Protein 3KQ0 (pdb70)

InterPro domains:
  IPR000566 Lipocalin/cytosolic fatty-acid binding domain [PF00061] (40-179)
  IPR001500 Alpha-1-acid glycoprotein [PIRSF036899] (1-201)
  IPR001500 Alpha-1-acid glycoprotein [PR00708] (33-51)
  IPR001500 Alpha-1-acid glycoprotein [PR00708] (55-76)
  IPR001500 Alpha-1-acid glycoprotein [PR00708] (80-101)
  IPR001500 Alpha-1-acid glycoprotein [PR00708] (123-149)
  IPR001500 Alpha-1-acid glycoprotein [PR00708] (171-188)
  IPR012674 Calycin [G3DSA:2.40.128.20] (18-191)
  IPR012674 Calycin [SSF50814] (38-183)

Radius of gyration: 15.62 Å; Cα contacts (8 Å, |Δi|>4): 356; chains: 1; bounding box: 32×39×41 Å

GO terms:
  GO:0032715 negative regulation of interleukin-6 production (P, IDA)
  GO:0032720 negative regulation of tumor necrosis factor production (P, IDA)
  GO:0005576 extracellular region (C, TAS)
  GO:0006953 acute-phase response (P, TAS)
  GO:0006954 inflammatory response (P, TAS)
  GO:1904724 tertiary granule lumen (C, TAS)
  GO:0035580 specific granule lumen (C, TAS)
  GO:0031093 platelet alpha granule lumen (C, TAS)
  GO:0005515 protein binding (F, IPI)
  GO:0005576 extracellular region (C, HDA)
  GO:0005576 extracellular region (C, IDA)
  GO:0032731 positive regulation of interleukin-1 beta production (P, IDA)
  GO:0032732 positive regulation of interleukin-1 production (P, IDA)
  GO:0032760 positive regulation of tumor necrosis factor production (P, IDA)
  GO:0070062 extracellular exosome (C, HDA)
  GO:0072562 blood microparticle (C, HDA)

Organism: Homo sapiens (NCBI:txid9606)

CATH classification: 2.40.128.20

Solvent-accessible surface area: 10060 Å² total

Sequence (174 aa):
IPLCANLVPVPITNATLDQITGKWFYIASAFRNEEYNKSVQEIQATFFYFTPNKTEDTIFLREYQTRQDQCIYNTTYLNVQRENGTISRYVGGQEHFAHLLILRDTKTYMLAFDVNDEKNWGLSVYADKPETTKEQLGEFYEALDCLRIPKSDVVYTDWKKDKCEPLEKQHEKE

B-factor: mean 30.85, std 10.97, range [12.32, 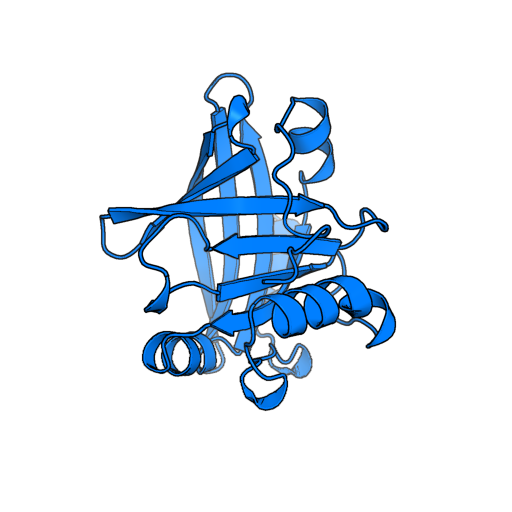71.45]

Nearest PDB structures (foldseek):
  3kq0-assembly1_A  TM=1.006E+00  e=1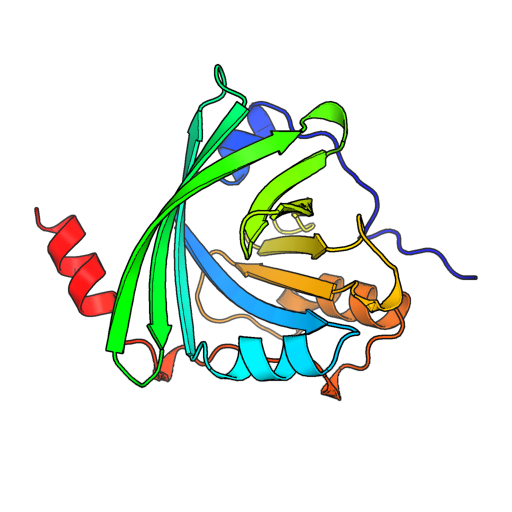.144E-36  Homo sapiens
  3apu-assembly2_B  TM=9.488E-01  e=1.799E-29  Homo sapiens
  3qkg-assembly1_A  TM=7.897E-01  e=7.923E-09  Homo sapiens
  2qos-assembly1_C  TM=7.905E-01  e=1.253E-08  Homo sapiens
  4es7-assembly1_A  TM=7.680E-01  e=1.983E-08  Homo sapiens

Structure (mmCIF, N/CA/C/O backbone):
data_3KQ0
#
_entry.id   3KQ0
#
_cell.length_a   78.894
_cell.length_b   78.894
_cell.length_c   93.384
_cell.angle_alpha   90.00
_cell.angle_beta   90.00
_cell.angle_gamma   90.00
#
_symmetry.space_group_name_H-M   'P 41 21 2'
#
loop_
_entity.id
_entity.type
_entity.pdbx_description
1 polymer 'Alpha-1-acid glycoprotein 1'
2 non-polymer '(2R)-2,3-dihydroxypropyl acetate'
3 non-polymer 'CHLORIDE ION'
4 water water
#
loop_
_atom_site.group_PDB
_atom_site.id
_atom_site.type_symbol
_atom_site.label_atom_id
_atom_site.label_alt_id
_atom_site.label_comp_id
_atom_site.label_asym_id
_atom_site.label_entity_id
_atom_site.label_seq_id
_atom_site.pdbx_PDB_ins_code
_atom_site.Cartn_x
_atom_site.Cartn_y
_atom_site.Cartn_z
_atom_site.occupancy
_atom_site.B_iso_or_equiv
_atom_site.auth_seq_id
_atom_site.auth_comp_id
_atom_site.auth_asym_id
_atom_site.auth_atom_id
_atom_site.pdbx_PDB_model_num
ATOM 9 N N . ILE A 1 2 ? 31.209 12.666 -19.162 1.00 20.35 2 ILE A N 1
ATOM 10 C CA . ILE A 1 2 ? 30.919 11.517 -18.269 1.00 22.11 2 ILE A CA 1
ATOM 11 C C . ILE A 1 2 ? 29.451 11.749 -17.807 1.00 19.89 2 ILE A C 1
ATOM 12 O O . ILE A 1 2 ? 29.213 12.746 -17.144 1.00 19.48 2 ILE A O 1
ATOM 17 N N . PRO A 1 3 ? 28.560 10.834 -18.153 1.00 22.27 3 PRO A N 1
ATOM 18 C CA . PRO A 1 3 ? 27.137 11.050 -17.757 1.00 21.43 3 PRO A CA 1
ATOM 19 C C . PRO A 1 3 ? 27.050 10.821 -16.269 1.00 21.59 3 PRO A C 1
ATOM 20 O O . PRO A 1 3 ? 27.626 9.840 -15.739 1.00 24.30 3 PRO A O 1
ATOM 24 N N . LEU A 1 4 ? 26.323 11.679 -15.568 1.00 21.10 4 LEU A N 1
ATOM 25 C CA . LEU A 1 4 ? 26.215 11.604 -14.136 1.00 20.45 4 LEU A CA 1
ATOM 26 C C . LEU A 1 4 ? 24.888 10.810 -13.749 1.00 23.03 4 LEU A C 1
ATOM 27 O O . LEU A 1 4 ? 24.009 10.636 -14.582 1.00 22.06 4 LEU A O 1
ATOM 32 N N . CYS A 1 5 ? 24.758 10.470 -12.454 1.00 23.48 5 CYS A N 1
ATOM 33 C CA . CYS A 1 5 ? 23.772 9.441 -12.015 1.00 25.21 5 CYS A CA 1
ATOM 34 C C . CYS A 1 5 ? 22.774 10.128 -11.097 1.00 23.37 5 CYS A C 1
ATOM 35 O O . CYS A 1 5 ? 23.046 10.330 -9.885 1.00 21.95 5 CYS A O 1
ATOM 38 N N . ALA A 1 6 ? 21.618 10.491 -11.688 1.00 20.70 6 ALA A N 1
ATOM 39 C CA . ALA A 1 6 ? 20.627 11.251 -10.904 1.00 21.66 6 ALA A CA 1
ATOM 40 C C . ALA A 1 6 ? 20.083 10.454 -9.684 1.00 22.76 6 ALA A C 1
ATOM 41 O O . ALA A 1 6 ? 19.775 11.044 -8.632 1.00 22.29 6 ALA A O 1
ATOM 43 N N . ASN A 1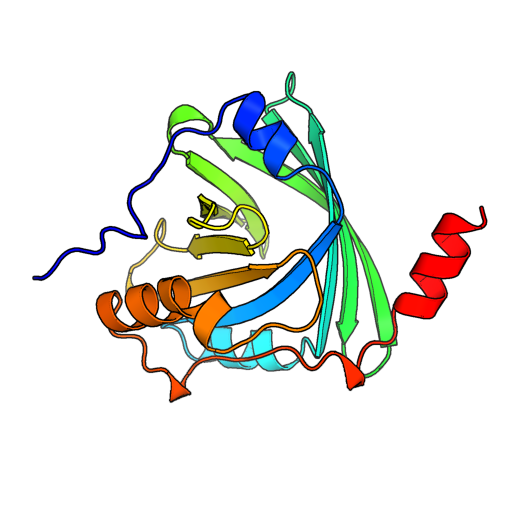 7 ? 20.029 9.126 -9.801 1.00 23.66 7 ASN A N 1
ATOM 44 C CA . ASN A 1 7 ? 19.481 8.261 -8.690 1.00 25.11 7 ASN A CA 1
ATOM 45 C C . ASN A 1 7 ? 20.513 8.141 -7.582 1.00 25.07 7 ASN A C 1
ATOM 46 O O . ASN A 1 7 ? 20.240 7.589 -6.564 1.00 27.50 7 ASN A O 1
ATOM 51 N N . LEU A 1 8 ? 21.750 8.572 -7.790 1.00 22.53 8 LEU A N 1
ATOM 52 C CA . LEU A 1 8 ? 22.751 8.475 -6.711 1.00 23.33 8 LEU A CA 1
ATOM 53 C C . LEU A 1 8 ? 23.077 9.778 -6.014 1.00 22.61 8 LEU A C 1
ATOM 54 O O . LEU A 1 8 ? 24.066 9.875 -5.270 1.00 21.25 8 LEU A O 1
ATOM 59 N N . VAL A 1 9 ? 22.258 10.809 -6.236 1.00 22.68 9 VAL A N 1
ATOM 60 C CA . VAL A 1 9 ? 22.538 12.109 -5.594 1.00 21.50 9 VAL A CA 1
ATOM 61 C C . VAL A 1 9 ? 22.223 11.973 -4.115 1.00 21.53 9 VAL A C 1
ATOM 62 O O . VAL A 1 9 ? 21.103 11.540 -3.724 1.00 21.55 9 VAL A O 1
ATOM 66 N N . PRO A 1 10 ? 23.170 12.327 -3.269 1.00 22.98 10 PRO A N 1
ATOM 67 C CA . PRO A 1 10 ? 22.876 12.221 -1.814 1.00 23.46 10 PRO A CA 1
ATOM 68 C C . PRO A 1 10 ? 21.731 13.078 -1.320 1.00 23.59 10 PRO A C 1
ATOM 69 O O . PRO A 1 10 ? 21.520 14.202 -1.847 1.00 23.51 10 PRO A O 1
ATOM 73 N N . VAL A 1 11 ? 21.057 12.637 -0.270 1.00 21.13 11 VAL A N 1
ATOM 74 C CA . VAL A 1 11 ? 19.892 13.333 0.217 1.00 23.17 11 VAL A CA 1
ATOM 75 C C . VAL A 1 11 ? 20.011 13.313 1.720 1.00 24.44 11 VAL A C 1
ATOM 76 O O . VAL A 1 11 ? 20.199 12.227 2.316 1.00 23.21 11 VAL A O 1
ATOM 80 N N . PRO A 1 12 ? 20.007 14.489 2.369 1.00 24.94 12 PRO A N 1
ATOM 81 C CA . PRO A 1 12 ? 20.225 14.547 3.798 1.00 24.55 12 PRO A CA 1
ATOM 82 C C . PRO A 1 12 ? 19.175 13.727 4.545 1.00 22.43 12 PRO A C 1
ATOM 83 O O . PRO A 1 12 ? 18.011 13.692 4.140 1.00 22.56 12 PRO A O 1
ATOM 87 N N . ILE A 1 13 ? 19.632 13.004 5.578 1.00 23.92 13 ILE A N 1
ATOM 88 C CA . ILE A 1 13 ? 18.802 12.160 6.432 1.00 23.31 13 ILE A CA 1
ATOM 89 C C . ILE A 1 13 ? 18.309 13.009 7.572 1.00 22.89 13 ILE A C 1
ATOM 90 O O . ILE A 1 13 ? 19.088 13.603 8.277 1.00 25.04 13 ILE A O 1
ATOM 95 N N . THR A 1 14 ? 17.006 13.029 7.738 1.00 21.70 14 THR A N 1
ATOM 96 C CA . THR A 1 14 ? 16.342 13.777 8.806 1.00 23.10 14 THR A CA 1
ATOM 97 C C . THR A 1 14 ? 15.682 12.792 9.730 1.00 22.36 14 THR A C 1
ATOM 98 O O . THR A 1 14 ? 15.669 11.551 9.447 1.00 19.95 14 THR A O 1
ATOM 102 N N . ASN A 1 15 ? 15.042 13.318 10.763 1.00 19.14 15 ASN A N 1
ATOM 103 C CA . ASN A 1 15 ? 14.234 12.496 11.606 1.00 20.35 15 ASN A CA 1
ATOM 104 C C . ASN A 1 15 ? 13.107 11.823 10.800 1.00 20.79 15 ASN A C 1
ATOM 105 O O . ASN A 1 15 ? 12.728 10.680 11.077 1.00 20.45 15 ASN A O 1
ATOM 110 N N . ALA A 1 16 ? 12.552 12.535 9.808 1.00 20.82 16 ALA A N 1
ATOM 111 C CA . ALA A 1 16 ? 11.481 11.949 8.977 1.00 21.97 16 ALA A CA 1
ATOM 112 C C . ALA A 1 16 ? 12.031 10.754 8.155 1.00 22.23 16 ALA A C 1
ATOM 113 O O . ALA A 1 16 ? 11.363 9.691 8.078 1.00 24.10 16 ALA A O 1
ATOM 115 N N . THR A 1 17 ? 13.224 10.917 7.583 1.00 20.07 17 THR A N 1
ATOM 116 C CA . THR A 1 17 ? 13.893 9.830 6.803 1.00 23.68 17 THR A CA 1
ATOM 117 C C . THR A 1 17 ? 14.139 8.627 7.742 1.00 22.27 17 THR A C 1
ATOM 118 O O . THR A 1 17 ? 13.910 7.434 7.359 1.00 21.78 17 THR A O 1
ATOM 122 N N . LEU A 1 18 ? 14.617 8.924 8.929 1.00 20.49 18 LEU A N 1
ATOM 123 C CA . LEU A 1 18 ? 14.798 7.799 9.940 1.00 20.75 18 LEU A CA 1
ATOM 124 C C . LEU A 1 18 ? 13.481 7.116 10.237 1.00 21.93 18 LEU A C 1
ATOM 125 O O . LEU A 1 18 ? 13.392 5.870 10.405 1.00 22.99 18 LEU A O 1
ATOM 130 N N . ASP A 1 19 ? 12.362 7.833 10.293 1.00 20.65 19 ASP A N 1
ATOM 131 C CA . ASP A 1 19 ? 11.101 7.112 10.496 1.00 21.39 19 ASP A CA 1
ATOM 132 C C . ASP A 1 19 ? 10.739 6.270 9.301 1.00 21.64 19 ASP A C 1
ATOM 133 O O . ASP A 1 19 ? 10.156 5.161 9.480 1.00 22.66 19 ASP A O 1
ATOM 138 N N . GLN A 1 20 ? 11.000 6.815 8.109 1.00 21.51 20 GLN A N 1
ATOM 139 C CA . GLN A 1 20 ? 10.688 6.101 6.856 1.00 24.18 20 GLN A CA 1
ATOM 140 C C . GLN A 1 20 ? 11.397 4.750 6.750 1.00 24.58 20 GLN A C 1
ATOM 141 O O . GLN A 1 20 ? 10.845 3.818 6.141 1.00 24.58 20 GLN A O 1
ATOM 147 N N . ILE A 1 21 ? 12.628 4.665 7.265 1.00 23.59 21 ILE A N 1
ATOM 148 C CA . ILE A 1 21 ? 13.352 3.355 7.208 1.00 22.86 21 ILE A CA 1
ATOM 149 C C . ILE A 1 21 ? 13.169 2.456 8.438 1.00 22.91 21 ILE A C 1
ATOM 150 O O . ILE A 1 21 ? 13.771 1.370 8.520 1.00 21.62 21 ILE A O 1
ATOM 155 N N . THR A 1 22 ? 12.388 2.889 9.410 1.00 20.64 22 THR A N 1
ATOM 156 C CA . THR A 1 22 ? 12.190 2.116 10.648 1.00 20.96 22 THR A CA 1
ATOM 157 C C . THR A 1 22 ? 11.366 0.898 10.241 1.00 22.51 22 THR A C 1
ATOM 158 O O . THR A 1 22 ? 10.346 1.015 9.528 1.00 24.47 22 THR A O 1
ATOM 162 N N . GLY A 1 23 ? 11.771 -0.264 10.729 1.00 23.38 23 GLY A N 1
ATOM 163 C CA . GLY A 1 23 ? 10.961 -1.496 10.467 1.00 22.35 23 GLY A CA 1
ATOM 164 C C . GLY A 1 23 ? 11.771 -2.569 9.769 1.00 23.19 23 GLY A C 1
ATOM 165 O O . GLY A 1 23 ? 12.976 -2.545 9.785 1.00 19.56 23 GLY A O 1
ATOM 166 N N . LYS A 1 24 ? 11.043 -3.465 9.118 1.00 22.56 24 LYS A N 1
ATOM 167 C CA . LYS A 1 24 ? 11.627 -4.689 8.504 1.00 20.98 24 LYS A CA 1
ATOM 168 C C . LYS A 1 24 ? 11.871 -4.581 7.026 1.00 20.79 24 LYS A C 1
ATOM 169 O O . LYS A 1 24 ? 11.026 -4.035 6.274 1.00 20.87 24 LYS A O 1
ATOM 175 N N . TRP A 1 25 ? 13.057 -4.985 6.580 1.00 18.48 25 TRP A N 1
ATOM 176 C CA . TRP A 1 25 ? 13.434 -4.948 5.182 1.00 19.06 25 TRP A CA 1
ATOM 177 C C . TRP A 1 25 ? 14.021 -6.287 4.786 1.00 19.16 25 TRP A C 1
ATOM 178 O O . TRP A 1 25 ? 14.558 -7.021 5.643 1.00 19.89 25 TRP A O 1
ATOM 189 N N . PHE A 1 26 ? 14.041 -6.536 3.500 1.00 18.61 26 PHE A N 1
ATOM 190 C CA . PHE A 1 26 ? 14.710 -7.734 2.926 1.00 20.92 26 PHE A CA 1
ATOM 191 C C . PHE A 1 26 ? 15.784 -7.274 2.007 1.00 19.77 26 PHE A C 1
ATOM 192 O O . PHE A 1 26 ? 15.629 -6.352 1.145 1.00 19.85 26 PHE A O 1
ATOM 200 N N . TYR A 1 27 ? 16.917 -7.953 2.100 1.00 19.22 27 TYR A N 1
ATOM 201 C CA . TYR A 1 27 ? 18.060 -7.716 1.212 1.00 18.21 27 TYR A CA 1
ATOM 202 C C . TYR A 1 27 ? 17.817 -8.425 -0.142 1.00 20.89 27 TYR A C 1
ATOM 203 O O . TYR A 1 27 ? 17.562 -9.648 -0.189 1.00 21.25 27 TYR A O 1
ATOM 212 N N . ILE A 1 28 ? 17.812 -7.687 -1.240 1.00 19.55 28 ILE A N 1
ATOM 213 C CA . ILE A 1 28 ? 17.424 -8.232 -2.531 1.00 20.15 28 ILE A CA 1
ATOM 214 C C . ILE A 1 28 ? 18.605 -8.527 -3.428 1.00 22.31 28 ILE A C 1
ATOM 215 O O . ILE A 1 28 ? 18.676 -9.625 -4.003 1.00 20.14 28 ILE A O 1
ATOM 220 N N . ALA A 1 29 ? 19.568 -7.625 -3.571 1.00 20.13 29 ALA A N 1
ATOM 221 C CA . ALA A 1 29 ? 20.647 -7.824 -4.497 1.00 21.78 29 ALA A CA 1
ATOM 222 C C . ALA A 1 29 ? 21.751 -6.835 -4.257 1.00 23.10 29 ALA A C 1
ATOM 223 O O . ALA A 1 29 ? 21.504 -5.778 -3.579 1.00 22.12 29 ALA A O 1
ATOM 225 N N . SER A 1 30 ? 22.957 -7.208 -4.651 1.00 23.38 30 SER A N 1
ATOM 226 C CA . SER A 1 30 ? 24.074 -6.232 -4.720 1.00 25.17 30 SER A CA 1
ATOM 227 C C . SER A 1 30 ? 24.929 -6.465 -5.944 1.00 27.57 30 SER A C 1
ATOM 228 O O . SER A 1 30 ? 24.840 -7.541 -6.602 1.00 25.19 30 SER A O 1
ATOM 231 N N . ALA A 1 31 ? 25.741 -5.464 -6.299 1.00 25.87 31 ALA A N 1
ATOM 232 C CA . ALA A 1 31 ? 26.742 -5.658 -7.315 1.00 26.55 31 ALA A CA 1
ATOM 233 C C . ALA A 1 31 ? 27.855 -4.709 -6.998 1.00 28.25 31 ALA A C 1
ATOM 234 O O . ALA A 1 31 ? 27.612 -3.546 -6.626 1.00 26.74 31 ALA A O 1
ATOM 236 N N . PHE A 1 32 ? 29.069 -5.219 -7.088 1.00 29.34 32 PHE A N 1
ATOM 237 C CA . PHE A 1 32 ? 30.244 -4.474 -6.762 1.00 32.76 32 PHE A CA 1
ATOM 238 C C . PHE A 1 32 ? 31.192 -4.533 -7.963 1.00 36.08 32 PHE A C 1
ATOM 239 O O . PHE A 1 32 ? 31.102 -5.429 -8.848 1.00 34.22 32 PHE A O 1
ATOM 247 N N . ARG A 1 33 ? 32.063 -3.528 -7.995 1.00 38.36 33 ARG A N 1
ATOM 248 C CA . ARG A 1 33 ? 33.176 -3.455 -8.938 1.00 41.51 33 ARG A CA 1
ATOM 249 C C . ARG A 1 33 ? 34.282 -4.451 -8.572 1.00 44.04 33 ARG A C 1
ATOM 250 O O . ARG A 1 33 ? 34.891 -5.035 -9.460 1.00 45.24 33 ARG A O 1
ATOM 258 N N . ASN A 1 34 ? 34.516 -4.650 -7.282 1.00 46.67 34 ASN A N 1
ATOM 259 C CA . ASN A 1 34 ? 35.500 -5.601 -6.784 1.00 50.14 34 ASN A CA 1
ATOM 260 C C . ASN A 1 34 ? 34.956 -7.045 -6.820 1.00 51.31 34 ASN A C 1
ATOM 261 O O . ASN A 1 34 ? 33.932 -7.363 -6.206 1.00 50.27 34 ASN A O 1
ATOM 266 N N . GLU A 1 35 ? 35.652 -7.915 -7.553 1.00 52.88 35 GLU A N 1
ATOM 267 C CA . GLU A 1 35 ? 35.144 -9.263 -7.813 1.00 54.27 35 GLU A CA 1
ATOM 268 C C . GLU A 1 35 ? 35.111 -10.130 -6.567 1.00 53.89 35 GLU A C 1
ATOM 269 O O . GLU A 1 35 ? 34.218 -10.967 -6.419 1.00 54.10 35 GLU A O 1
ATOM 275 N N . GLU A 1 36 ? 36.064 -9.915 -5.667 1.00 53.78 36 GLU A N 1
ATOM 276 C CA . GLU A 1 36 ? 36.105 -10.681 -4.437 1.00 54.39 36 GLU A CA 1
ATOM 277 C C . GLU A 1 36 ? 34.867 -10.337 -3.559 1.00 52.47 36 GLU A C 1
ATOM 278 O O . GLU A 1 36 ? 34.333 -11.215 -2.844 1.00 51.96 36 GLU A O 1
ATOM 284 N N . TYR A 1 37 ? 34.407 -9.082 -3.673 1.00 50.08 37 TYR A N 1
ATOM 285 C CA . TYR A 1 37 ? 33.221 -8.605 -2.955 1.00 47.53 37 TYR A CA 1
ATOM 286 C C . TYR A 1 37 ? 32.013 -9.362 -3.483 1.00 45.03 37 TYR A C 1
ATOM 287 O O . TYR A 1 37 ? 31.193 -9.820 -2.702 1.00 42.65 37 TYR A O 1
ATOM 296 N N . ASN A 1 38 ? 31.903 -9.486 -4.806 1.00 43.62 38 ASN A N 1
ATOM 297 C CA . ASN A 1 38 ? 30.798 -10.255 -5.397 1.00 42.60 38 ASN A CA 1
ATOM 298 C C . ASN A 1 38 ? 30.778 -11.721 -4.932 1.00 42.84 38 ASN A C 1
ATOM 299 O O . ASN A 1 38 ? 29.684 -12.284 -4.655 1.00 41.33 38 ASN A O 1
ATOM 304 N N . LYS A 1 39 ? 31.974 -12.330 -4.825 1.00 43.14 39 LYS A N 1
ATOM 305 C CA . LYS A 1 39 ? 32.077 -13.763 -4.455 1.00 44.05 39 LYS A CA 1
ATOM 306 C C . LYS A 1 39 ? 31.806 -13.956 -2.963 1.00 42.65 39 LYS A C 1
ATOM 307 O O . LYS A 1 39 ? 31.228 -14.939 -2.557 1.00 42.56 39 LYS A O 1
ATOM 313 N N . SER A 1 40 ? 32.210 -12.979 -2.162 1.00 44.01 40 SER A N 1
ATOM 314 C CA . SER A 1 40 ? 31.943 -12.978 -0.711 1.00 43.44 40 SER A CA 1
ATOM 315 C C . SER A 1 40 ? 30.421 -12.892 -0.454 1.00 41.42 40 SER A C 1
ATOM 316 O O . SER A 1 40 ? 29.849 -13.669 0.296 1.00 40.79 40 SER A O 1
ATOM 319 N N . VAL A 1 41 ? 29.792 -11.910 -1.098 1.00 40.13 41 VAL A N 1
ATOM 320 C CA . VAL A 1 41 ? 28.366 -11.755 -1.069 1.00 37.92 41 VAL A CA 1
ATOM 321 C C . VAL A 1 41 ? 27.593 -12.991 -1.574 1.00 35.38 41 VAL A C 1
ATOM 322 O O . VAL A 1 41 ? 26.485 -13.258 -1.133 1.00 31.97 41 VAL A O 1
ATOM 326 N N . GLN A 1 42 ? 28.165 -13.757 -2.494 1.00 34.54 42 GLN A N 1
ATOM 327 C CA . GLN A 1 42 ? 27.489 -14.938 -3.034 1.00 34.38 42 GLN A CA 1
ATOM 328 C C . GLN A 1 42 ? 27.140 -15.997 -1.941 1.00 32.20 42 GLN A C 1
ATOM 329 O O . GLN A 1 42 ? 26.205 -16.756 -2.116 1.00 31.25 42 GLN A O 1
ATOM 335 N N . GLU A 1 43 ? 27.828 -16.038 -0.813 1.00 30.61 43 GLU A N 1
ATOM 336 C CA . GLU A 1 43 ? 27.470 -17.071 0.223 1.00 31.61 43 GLU A CA 1
ATOM 337 C C . GLU A 1 43 ? 26.193 -16.697 1.029 1.00 28.86 43 GLU A C 1
ATOM 338 O O . GLU A 1 43 ? 25.634 -17.509 1.752 1.00 29.38 43 GLU A O 1
ATOM 344 N N . ILE A 1 44 ? 25.733 -15.452 0.883 1.00 24.82 44 ILE A N 1
ATOM 345 C CA . ILE A 1 44 ? 24.559 -15.007 1.628 1.00 22.63 44 ILE A CA 1
ATOM 346 C C . ILE A 1 44 ? 23.341 -15.444 0.847 1.00 23.43 44 ILE A C 1
ATOM 347 O O . ILE A 1 44 ? 23.101 -14.974 -0.318 1.00 24.13 44 ILE A O 1
ATOM 352 N N . GLN A 1 45 ? 22.549 -16.347 1.412 1.00 21.74 45 GLN A N 1
ATOM 353 C CA . GLN A 1 45 ? 21.455 -16.863 0.619 1.00 20.85 45 GLN A CA 1
ATOM 354 C C . GLN A 1 45 ? 20.249 -15.980 0.723 1.00 21.08 45 GLN A C 1
ATOM 355 O O . GLN A 1 45 ? 19.513 -15.865 -0.220 1.00 21.16 45 GLN A O 1
ATOM 361 N N . ALA A 1 46 ? 20.033 -15.407 1.895 1.00 20.45 46 ALA A N 1
ATOM 362 C CA . ALA A 1 46 ? 18.902 -14.461 2.133 1.00 20.54 46 ALA A CA 1
ATOM 363 C C . ALA A 1 46 ? 19.270 -13.665 3.354 1.00 20.24 46 ALA A C 1
ATOM 364 O O . ALA A 1 46 ? 20.097 -14.112 4.206 1.00 20.92 46 ALA A O 1
ATOM 366 N N . THR A 1 47 ? 18.636 -12.477 3.511 1.00 19.61 47 THR A N 1
ATOM 367 C CA . THR A 1 47 ? 18.750 -11.772 4.802 1.00 18.33 47 THR A CA 1
ATOM 368 C C . THR A 1 47 ? 17.573 -10.811 4.891 1.00 18.38 47 THR A C 1
ATOM 369 O O . THR A 1 47 ? 17.277 -10.089 3.890 1.00 19.92 47 THR A O 1
ATOM 373 N N . PHE A 1 48 ? 16.904 -10.886 6.025 1.00 20.01 48 PHE A N 1
ATOM 374 C CA . PHE A 1 48 ? 15.924 -9.877 6.430 1.00 19.77 48 PHE A CA 1
ATOM 375 C C . PHE A 1 48 ? 16.381 -9.273 7.727 1.00 19.90 48 PHE A C 1
ATOM 376 O O . PHE A 1 48 ? 17.149 -9.883 8.539 1.00 18.74 48 PHE A O 1
ATOM 384 N N . PHE A 1 49 ? 15.921 -8.063 8.015 1.00 15.96 49 PHE A N 1
ATOM 385 C CA . PHE A 1 49 ? 16.437 -7.382 9.148 1.00 16.38 49 PHE A CA 1
ATOM 386 C C . PHE A 1 49 ? 15.502 -6.223 9.593 1.00 20.21 49 PHE A C 1
ATOM 387 O O . PHE A 1 49 ? 14.553 -5.839 8.863 1.00 19.45 49 PHE A O 1
ATOM 395 N N . TYR A 1 50 ? 15.727 -5.773 10.809 1.00 19.02 50 TYR A N 1
ATOM 396 C CA . TYR A 1 50 ? 14.957 -4.641 11.398 1.00 19.84 50 TYR A CA 1
ATOM 397 C C . TYR A 1 50 ? 15.833 -3.497 11.757 1.00 20.34 50 TYR A C 1
ATOM 398 O O . TYR A 1 50 ? 16.954 -3.652 12.294 1.00 19.22 50 TYR A O 1
ATOM 407 N N . PHE A 1 51 ? 15.341 -2.252 11.445 1.00 18.56 51 PHE A N 1
ATOM 408 C CA . PHE A 1 51 ? 16.085 -1.067 11.850 1.00 19.87 51 PHE A CA 1
ATOM 409 C C . PHE A 1 51 ? 15.293 -0.334 12.903 1.00 19.63 51 PHE A C 1
ATOM 410 O O . PHE A 1 51 ? 14.035 -0.206 12.785 1.00 18.93 51 PHE A O 1
ATOM 418 N N . THR A 1 52 ? 16.003 0.135 13.940 1.00 21.29 52 THR A N 1
ATOM 419 C CA . THR A 1 52 ? 15.386 0.959 15.001 1.00 22.07 52 THR A CA 1
ATOM 420 C C . THR A 1 52 ? 16.281 2.155 15.257 1.00 21.83 52 THR A C 1
ATOM 421 O O . THR A 1 52 ? 17.334 2.069 15.956 1.00 21.91 52 THR A O 1
ATOM 425 N N . PRO A 1 53 ? 15.939 3.315 14.655 1.00 22.17 53 PRO A N 1
ATOM 426 C CA . PRO A 1 53 ? 16.832 4.454 14.821 1.00 21.91 53 PRO A CA 1
ATOM 427 C C . PRO A 1 53 ? 16.833 4.998 16.227 1.00 21.53 53 PRO A C 1
ATOM 428 O O . PRO A 1 53 ? 15.848 4.942 16.921 1.00 23.58 53 PRO A O 1
ATOM 432 N N . ASN A 1 54 ? 17.965 5.586 16.587 1.00 22.96 54 ASN A N 1
ATOM 433 C CA . ASN A 1 54 ? 18.075 6.307 17.802 1.00 22.06 54 ASN A CA 1
ATOM 434 C C . ASN A 1 54 ? 18.423 7.766 17.352 1.00 19.71 54 ASN A C 1
ATOM 435 O O . ASN A 1 54 ? 19.547 8.022 16.980 1.00 21.36 54 ASN A O 1
ATOM 440 N N . LYS A 1 55 ? 17.426 8.636 17.322 1.00 20.60 55 LYS A N 1
ATOM 441 C CA . LYS A 1 55 ? 17.710 10.010 16.747 1.00 22.70 55 LYS A CA 1
ATOM 442 C C . LYS A 1 55 ? 18.661 10.847 17.598 1.00 23.73 55 LYS A C 1
ATOM 443 O O . LYS A 1 55 ? 19.421 11.654 17.093 1.00 23.87 55 LYS A O 1
ATOM 449 N N . THR A 1 56 ? 18.633 10.654 18.921 1.00 24.56 56 THR A N 1
ATOM 450 C CA . THR A 1 56 ? 19.524 11.418 19.828 1.00 25.18 56 THR A CA 1
ATOM 451 C C . THR A 1 56 ? 20.969 11.046 19.560 1.00 24.51 56 THR A C 1
ATOM 452 O O . THR A 1 56 ? 21.903 11.904 19.371 1.00 23.19 56 THR A O 1
ATOM 456 N N . GLU A 1 57 ? 21.228 9.732 19.470 1.00 24.31 57 GLU A N 1
ATOM 457 C CA . GLU A 1 57 ? 22.596 9.275 19.265 1.00 25.49 57 GLU A CA 1
ATOM 458 C C . GLU A 1 57 ? 23.097 9.171 17.831 1.00 23.66 57 GLU A C 1
ATOM 459 O O . GLU A 1 57 ? 24.292 8.941 17.643 1.00 25.32 57 GLU A O 1
ATOM 465 N N . ASP A 1 58 ? 22.241 9.460 16.829 1.00 23.35 58 ASP A N 1
ATOM 466 C CA . ASP A 1 58 ? 22.567 9.290 15.410 1.00 22.65 58 ASP A CA 1
ATOM 467 C C . ASP A 1 58 ? 23.098 7.864 15.165 1.00 19.31 58 ASP A C 1
ATOM 468 O O . ASP A 1 58 ? 24.162 7.696 14.555 1.00 19.72 58 ASP A O 1
ATOM 473 N N . THR A 1 59 ? 22.335 6.942 15.686 1.00 20.81 59 THR A N 1
ATOM 474 C CA . THR A 1 59 ? 22.648 5.484 15.384 1.00 21.75 59 THR A CA 1
ATOM 475 C C . THR A 1 59 ? 21.416 4.770 14.883 1.00 20.66 59 THR A C 1
ATOM 476 O O . THR A 1 59 ? 20.279 5.261 15.015 1.00 21.26 59 THR A O 1
ATOM 480 N N . ILE A 1 60 ? 21.594 3.506 14.364 1.00 20.58 60 ILE A N 1
ATOM 481 C CA . ILE A 1 60 ? 20.361 2.756 14.099 1.00 19.26 60 ILE A CA 1
ATOM 482 C C . ILE A 1 60 ? 20.743 1.314 14.646 1.00 19.24 60 ILE A C 1
ATOM 483 O O . ILE A 1 60 ? 21.802 0.810 14.322 1.00 18.60 60 ILE A O 1
ATOM 488 N N . PHE A 1 61 ? 19.832 0.784 15.413 1.00 20.00 61 PHE A N 1
ATOM 489 C CA . PHE A 1 61 ? 20.064 -0.574 15.979 1.00 20.79 61 PHE A CA 1
ATOM 490 C C . PHE A 1 61 ? 19.556 -1.523 14.889 1.00 20.30 61 PHE A C 1
ATOM 491 O O . PHE A 1 61 ? 18.412 -1.387 14.382 1.00 21.30 61 PHE A O 1
ATOM 499 N N . LEU A 1 62 ? 20.418 -2.485 14.517 1.00 20.59 62 LEU A N 1
ATOM 500 C CA . LEU A 1 62 ? 20.107 -3.421 13.404 1.00 21.63 62 LEU A CA 1
ATOM 501 C C . LEU A 1 62 ? 19.994 -4.835 14.008 1.00 23.14 62 LEU A C 1
ATOM 502 O O . LEU A 1 62 ? 20.903 -5.215 14.742 1.00 24.60 62 LEU A O 1
ATOM 507 N N . ARG A 1 63 ? 18.892 -5.512 13.744 1.00 20.96 63 ARG A N 1
ATOM 508 C CA . ARG A 1 63 ? 18.752 -6.965 14.100 1.00 20.99 63 ARG A CA 1
ATOM 509 C C . ARG A 1 63 ? 18.682 -7.685 12.784 1.00 20.06 63 ARG A C 1
ATOM 510 O O . ARG A 1 63 ? 17.720 -7.457 12.009 1.00 20.21 63 ARG A O 1
ATOM 518 N N . GLU A 1 64 ? 19.638 -8.586 12.504 1.00 19.34 64 GLU A N 1
ATOM 519 C CA . GLU A 1 64 ? 19.726 -9.189 11.163 1.00 18.90 64 GLU A CA 1
ATOM 520 C C . GLU A 1 64 ? 19.504 -10.726 11.283 1.00 18.68 64 GLU A C 1
ATOM 521 O O . GLU A 1 64 ? 20.089 -11.369 12.215 1.00 20.23 64 GLU A O 1
ATOM 527 N N . TYR A 1 65 ? 18.779 -11.249 10.308 1.00 19.24 65 TYR A N 1
ATOM 528 C CA . TYR A 1 65 ? 18.499 -12.715 10.256 1.00 18.00 65 TYR A CA 1
ATOM 529 C C . TYR A 1 65 ? 19.024 -13.169 8.913 1.00 18.67 65 TYR A C 1
ATOM 530 O O . TYR A 1 65 ? 18.376 -12.982 7.873 1.00 19.15 65 TYR A O 1
ATOM 539 N N . GLN A 1 66 ? 20.272 -13.678 8.843 1.00 16.30 66 GLN A N 1
ATOM 540 C CA . GLN A 1 66 ? 20.870 -14.049 7.609 1.00 13.49 66 GLN A CA 1
ATOM 541 C 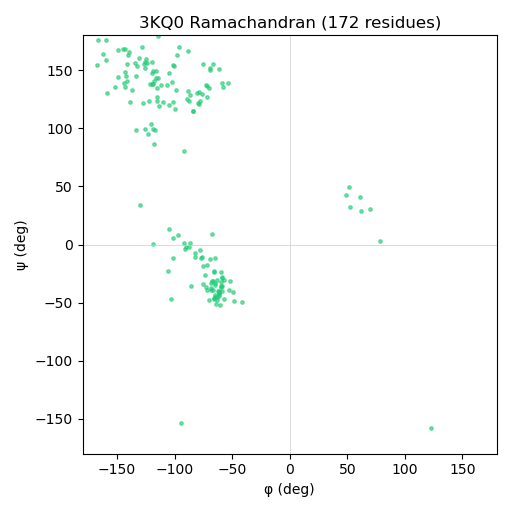C . GLN A 1 66 ? 20.828 -15.585 7.418 1.00 16.27 66 GLN A C 1
ATOM 542 O O . GLN A 1 66 ? 21.114 -16.308 8.393 1.00 18.25 66 GLN A O 1
ATOM 548 N N . THR A 1 67 ? 20.544 -16.001 6.204 1.00 17.68 67 THR A N 1
ATOM 549 C CA . THR A 1 67 ? 20.708 -17.470 5.910 1.00 19.62 67 THR A CA 1
ATOM 550 C C . THR A 1 67 ? 22.010 -17.622 5.163 1.00 17.86 67 THR A C 1
ATOM 551 O O . THR A 1 67 ? 22.255 -17.040 4.113 1.00 19.67 67 THR A O 1
ATOM 555 N N . ARG A 1 68 ? 22.927 -18.447 5.715 1.00 19.36 68 ARG A N 1
ATOM 556 C CA . ARG A 1 68 ? 24.197 -18.719 5.096 1.00 20.41 68 ARG A CA 1
ATOM 557 C C . ARG A 1 68 ? 24.517 -20.226 5.369 1.00 18.37 68 ARG A C 1
ATOM 558 O O . ARG A 1 68 ? 24.253 -20.667 6.516 1.00 20.20 68 ARG A O 1
ATOM 566 N N . GLN A 1 69 ? 24.977 -20.936 4.335 1.00 23.46 69 GLN A N 1
ATOM 567 C CA . GLN A 1 69 ? 25.170 -22.443 4.440 1.00 23.64 69 GLN A CA 1
ATOM 568 C C . GLN A 1 69 ? 23.940 -23.139 5.024 1.00 24.51 69 GLN A C 1
ATOM 569 O O . GLN A 1 69 ? 24.012 -24.024 5.911 1.00 24.27 69 GLN A O 1
ATOM 575 N N . ASP A 1 70 ? 22.756 -22.710 4.568 1.00 24.24 70 ASP A N 1
ATOM 576 C CA . ASP A 1 70 ? 21.518 -23.367 4.938 1.00 24.17 70 ASP A CA 1
ATOM 577 C C . ASP A 1 70 ? 21.185 -23.360 6.393 1.00 24.10 70 ASP A C 1
ATOM 578 O O . ASP A 1 70 ? 20.426 -24.222 6.899 1.00 25.48 70 ASP A O 1
ATOM 583 N N . GLN A 1 71 ? 21.660 -22.312 7.148 1.00 20.81 71 GLN A N 1
ATOM 584 C CA . GLN A 1 71 ? 21.119 -22.151 8.401 1.00 18.98 71 GLN A CA 1
ATOM 585 C C . GLN A 1 71 ? 20.978 -20.636 8.699 1.00 18.99 71 GLN A C 1
ATOM 586 O O . GLN A 1 71 ? 21.588 -19.864 8.010 1.00 20.42 71 GLN A O 1
ATOM 592 N N . CYS A 1 72 ? 20.250 -20.362 9.762 1.00 20.08 72 CYS A N 1
ATOM 593 C CA . CYS A 1 72 ? 20.006 -18.970 10.205 1.00 22.03 72 CYS A CA 1
ATOM 594 C C . CYS A 1 72 ? 21.092 -18.510 11.146 1.00 22.78 72 CYS A C 1
ATOM 595 O O . CYS A 1 72 ? 21.448 -19.175 12.149 1.00 23.24 72 CYS A O 1
ATOM 598 N N . ILE A 1 73 ? 21.609 -17.304 10.877 1.00 21.05 73 ILE A N 1
ATOM 599 C CA . ILE A 1 73 ? 22.572 -16.702 11.804 1.00 18.58 73 ILE A CA 1
ATOM 600 C C . ILE A 1 73 ? 21.973 -15.368 12.216 1.00 20.99 73 ILE A C 1
ATOM 601 O O . ILE A 1 73 ? 21.710 -14.584 11.295 1.00 18.86 73 ILE A O 1
ATOM 606 N N . TYR A 1 74 ? 21.779 -15.138 13.534 1.00 18.16 74 TYR A N 1
ATOM 607 C CA . TYR A 1 74 ? 21.097 -13.895 14.006 1.00 21.18 74 TYR A CA 1
ATOM 608 C C . TYR A 1 74 ? 22.174 -13.013 14.612 1.00 22.28 74 TYR A C 1
ATOM 609 O O . TYR A 1 74 ? 23.073 -13.494 15.305 1.00 19.82 74 TYR A O 1
ATOM 618 N N . ASN A 1 75 ? 22.154 -11.696 14.342 1.00 21.39 75 ASN A N 1
ATOM 619 C CA . ASN A 1 75 ? 23.227 -10.830 14.846 1.00 22.25 75 ASN A CA 1
ATOM 620 C C . ASN A 1 75 ? 22.564 -9.477 15.075 1.00 24.96 75 ASN A C 1
ATOM 621 O O . ASN A 1 75 ? 21.666 -9.122 14.302 1.00 21.45 75 ASN A O 1
ATOM 626 N N . THR A 1 76 ? 22.981 -8.778 16.119 1.00 23.76 76 THR A N 1
ATOM 627 C CA . THR A 1 76 ? 22.600 -7.364 16.285 1.00 24.34 76 THR A CA 1
ATOM 628 C C . THR A 1 76 ? 23.847 -6.477 16.294 1.00 24.99 76 THR A C 1
ATOM 629 O O . THR A 1 76 ? 25.021 -6.890 16.660 1.00 23.23 76 THR A O 1
ATOM 633 N N . THR A 1 77 ? 23.694 -5.229 15.806 1.00 22.09 77 THR A N 1
ATOM 634 C CA . THR A 1 77 ? 24.798 -4.311 15.855 1.00 23.36 77 THR A CA 1
ATOM 635 C C . THR A 1 77 ? 24.231 -2.883 15.723 1.00 23.62 77 THR A C 1
ATOM 636 O O . THR A 1 77 ? 23.021 -2.771 15.689 1.00 23.05 77 THR A O 1
ATOM 640 N N . TYR A 1 78 ? 25.104 -1.871 15.836 1.00 24.88 78 TYR A N 1
ATOM 641 C CA . TYR A 1 78 ? 24.634 -0.425 15.699 1.00 24.63 78 TYR A CA 1
ATOM 642 C C . TYR A 1 78 ? 25.309 0.122 14.449 1.00 25.59 78 TYR A C 1
ATOM 643 O O . TYR A 1 78 ? 26.541 -0.071 14.237 1.00 29.65 78 TYR A O 1
ATOM 652 N N . LEU A 1 79 ? 24.551 0.822 13.612 1.00 21.87 79 LEU A N 1
ATOM 653 C CA . LEU A 1 79 ? 25.066 1.512 12.501 1.00 19.55 79 LEU A CA 1
ATOM 654 C C . LEU A 1 79 ? 25.144 3.021 12.944 1.00 20.07 79 LEU A C 1
ATOM 655 O O . LEU A 1 79 ? 24.361 3.419 13.766 1.00 20.49 79 LEU A O 1
ATOM 660 N N . ASN A 1 80 ? 26.054 3.777 12.339 1.00 20.72 80 ASN A N 1
ATOM 661 C CA . ASN A 1 80 ? 26.096 5.259 12.646 1.00 23.43 80 ASN A CA 1
ATOM 662 C C . ASN A 1 80 ? 25.424 5.977 11.483 1.00 21.94 80 ASN A C 1
ATOM 663 O O . ASN A 1 80 ? 25.375 5.485 10.377 1.00 20.88 80 ASN A O 1
ATOM 668 N N . VAL A 1 81 ? 24.883 7.169 11.740 1.00 22.30 81 VAL A N 1
ATOM 669 C CA . VAL A 1 81 ? 24.210 7.925 10.667 1.00 20.65 81 VAL A CA 1
ATOM 670 C C . VAL A 1 81 ? 24.958 9.281 10.555 1.00 22.29 81 VAL A C 1
ATOM 671 O O . VAL A 1 81 ? 25.261 9.857 11.619 1.00 22.42 81 VAL A O 1
ATOM 675 N N . GLN A 1 82 ? 25.200 9.743 9.341 1.00 21.87 82 GLN A N 1
ATOM 676 C CA . GLN A 1 82 ? 25.880 11.051 9.064 1.00 22.90 82 GLN A CA 1
ATOM 677 C C . GLN A 1 82 ? 24.829 11.846 8.328 1.00 22.47 82 GLN A C 1
ATOM 678 O O . GLN A 1 82 ? 24.719 11.743 7.108 1.00 23.33 82 GLN A O 1
ATOM 684 N N . ARG A 1 83 ? 23.991 12.513 9.108 1.00 22.39 83 ARG A N 1
ATOM 685 C CA . ARG A 1 83 ? 22.761 13.075 8.594 1.00 24.41 83 ARG A CA 1
ATOM 686 C C . ARG A 1 83 ? 23.000 14.042 7.421 1.00 25.36 83 ARG A C 1
ATOM 687 O O . ARG A 1 83 ? 22.331 13.939 6.373 1.00 24.05 83 ARG A O 1
ATOM 695 N N . GLU A 1 84 ? 23.977 14.969 7.575 1.00 28.17 84 GLU A N 1
ATOM 696 C CA . GLU A 1 84 ? 24.070 16.006 6.541 1.00 30.02 84 GLU A CA 1
ATOM 697 C C . GLU A 1 84 ? 24.656 15.419 5.231 1.00 30.17 84 GLU A C 1
ATOM 698 O O . GLU A 1 84 ? 24.313 15.867 4.107 1.00 32.60 84 GLU A O 1
ATOM 704 N N . ASN A 1 85 ? 25.452 14.351 5.366 1.00 27.54 85 ASN A N 1
ATOM 705 C CA . ASN A 1 85 ? 26.015 13.669 4.192 1.00 27.21 85 ASN A CA 1
ATOM 706 C C . ASN A 1 85 ? 25.071 12.652 3.515 1.00 25.88 85 ASN A C 1
ATOM 707 O O . ASN A 1 85 ? 25.395 12.150 2.441 1.00 25.73 85 ASN A O 1
ATOM 712 N N . GLY A 1 86 ? 23.957 12.323 4.155 1.00 23.50 86 GLY A N 1
ATOM 713 C CA . GLY A 1 86 ? 23.040 11.331 3.626 1.00 22.80 86 GLY A CA 1
ATOM 714 C C . GLY A 1 86 ? 23.610 9.912 3.678 1.00 21.91 86 GLY A C 1
ATOM 715 O O . GLY A 1 86 ? 23.193 9.058 2.845 1.00 21.75 86 GLY A O 1
ATOM 716 N N . THR A 1 87 ? 24.449 9.647 4.670 1.00 21.82 87 THR A N 1
ATOM 717 C CA . THR A 1 87 ? 25.104 8.305 4.729 1.00 22.37 87 THR A CA 1
ATOM 718 C C . THR A 1 87 ? 24.813 7.642 6.055 1.00 20.87 87 THR A C 1
ATOM 719 O O . THR A 1 87 ? 24.438 8.281 7.081 1.00 19.97 87 THR A O 1
ATOM 723 N N . ILE A 1 88 ? 24.916 6.293 6.010 1.00 19.53 88 ILE A N 1
ATOM 724 C CA . ILE A 1 88 ? 24.917 5.476 7.239 1.00 21.53 88 ILE A CA 1
ATOM 725 C C . ILE A 1 88 ? 26.185 4.660 7.177 1.00 20.66 88 ILE A C 1
ATOM 726 O O . ILE A 1 88 ? 26.795 4.538 6.080 1.00 23.36 88 ILE A O 1
ATOM 731 N N . SER A 1 89 ? 26.658 4.147 8.317 1.00 21.70 89 SER A N 1
ATOM 732 C CA . SER A 1 89 ? 27.967 3.473 8.214 1.00 21.35 89 SER A CA 1
ATOM 733 C C . SER A 1 89 ? 27.979 2.239 9.078 1.00 22.10 89 SER A C 1
ATOM 734 O O . SER A 1 89 ? 27.240 2.134 10.005 1.00 21.49 89 SER A O 1
ATOM 737 N N . ARG A 1 90 ? 28.839 1.296 8.723 1.00 22.83 90 ARG A N 1
ATOM 738 C CA . ARG A 1 90 ? 28.903 0.063 9.544 1.00 24.35 90 ARG A CA 1
ATOM 739 C C . ARG A 1 90 ? 30.391 -0.313 9.590 1.00 24.20 90 ARG A C 1
ATOM 740 O O . ARG A 1 90 ? 31.108 -0.205 8.578 1.00 26.18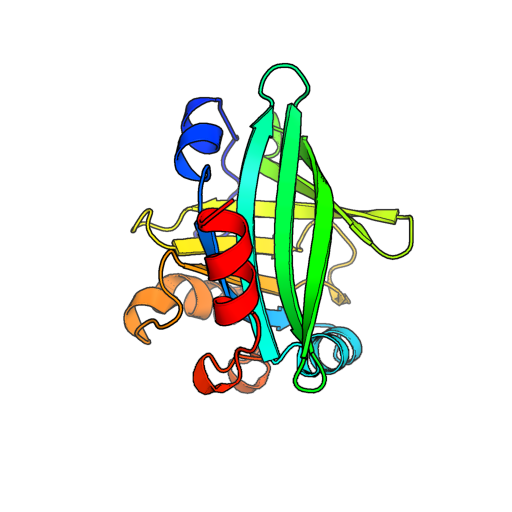 90 ARG A O 1
ATOM 748 N N . TYR A 1 91 ? 30.824 -0.846 10.701 1.00 27.72 91 TYR A N 1
ATOM 749 C CA . TYR A 1 91 ? 32.171 -1.348 10.806 1.00 31.38 91 TYR A CA 1
ATOM 750 C C . TYR A 1 91 ? 32.266 -2.701 10.130 1.00 32.49 91 TYR A C 1
ATOM 751 O O . TYR A 1 91 ? 31.479 -3.609 10.451 1.00 33.83 91 TYR A O 1
ATOM 760 N N . VAL A 1 92 ? 33.186 -2.784 9.179 1.00 34.15 92 VAL A N 1
ATOM 761 C CA . VAL A 1 92 ? 33.390 -3.951 8.348 1.00 37.63 92 VAL A CA 1
ATOM 762 C C . VAL A 1 92 ? 34.890 -4.238 8.495 1.00 39.06 92 VAL A C 1
ATOM 763 O O . VAL A 1 92 ? 35.708 -3.337 8.256 1.00 37.23 92 VAL A O 1
ATOM 767 N N . GLY A 1 93 ? 35.248 -5.451 8.956 1.00 39.99 93 GLY A N 1
ATOM 768 C CA . GLY A 1 93 ? 36.699 -5.760 9.219 1.00 41.13 93 GLY A CA 1
ATOM 769 C C . GLY A 1 93 ? 37.376 -4.720 10.131 1.00 40.59 93 GLY A C 1
ATOM 770 O O . GLY A 1 93 ? 38.562 -4.419 9.955 1.00 41.88 93 GLY A O 1
ATOM 771 N N . GLY A 1 94 ? 36.615 -4.140 11.072 1.00 39.82 94 GLY A N 1
ATOM 772 C CA . GLY A 1 94 ? 37.153 -3.143 12.034 1.00 39.71 94 GLY A CA 1
ATOM 773 C C . GLY A 1 94 ? 37.352 -1.708 11.514 1.00 39.78 94 GLY A C 1
ATOM 774 O O . GLY A 1 94 ? 37.845 -0.837 12.247 1.00 39.77 94 GLY A O 1
ATOM 775 N N . GLN A 1 95 ? 36.964 -1.464 10.266 1.00 37.11 95 GLN A N 1
ATOM 776 C CA . GLN A 1 95 ? 37.058 -0.113 9.646 1.00 39.05 95 GLN A CA 1
ATOM 777 C C . GLN A 1 95 ? 35.627 0.374 9.366 1.00 37.27 95 GLN A C 1
ATOM 778 O O . GLN A 1 95 ? 34.811 -0.417 8.897 1.00 38.39 95 GLN A O 1
ATOM 784 N N . GLU A 1 96 ? 35.353 1.669 9.537 1.00 34.49 96 GLU A N 1
ATOM 785 C CA . GLU A 1 96 ? 33.997 2.172 9.263 1.00 31.95 96 GLU A CA 1
ATOM 786 C C . GLU A 1 96 ? 33.824 2.274 7.732 1.00 31.04 96 GLU A C 1
ATOM 787 O O . GLU A 1 96 ? 34.683 2.821 7.013 1.00 30.44 96 GLU A O 1
ATOM 793 N N . HIS A 1 97 ? 32.733 1.714 7.193 1.00 29.86 97 HIS A N 1
ATOM 794 C CA . HIS A 1 97 ? 32.474 1.867 5.768 1.00 29.52 97 HIS A CA 1
ATOM 795 C C . HIS A 1 97 ? 31.174 2.650 5.635 1.00 27.31 97 HIS A C 1
ATOM 796 O O . HIS A 1 97 ? 30.276 2.390 6.399 1.00 29.00 97 HIS A O 1
ATOM 803 N N . PHE A 1 98 ? 31.075 3.527 4.634 1.00 26.58 98 PHE A N 1
ATOM 804 C CA . PHE A 1 98 ? 29.947 4.406 4.494 1.00 25.56 98 PHE A CA 1
ATOM 805 C C . PHE A 1 98 ? 29.179 4.120 3.224 1.00 25.25 98 PHE A C 1
ATOM 806 O O . PHE A 1 98 ? 29.758 3.775 2.186 1.00 26.79 98 PHE A O 1
ATOM 814 N N . ALA A 1 99 ? 27.869 4.370 3.262 1.00 24.62 99 ALA A N 1
ATOM 815 C CA . ALA A 1 99 ? 27.008 4.194 2.138 1.00 23.24 99 ALA A CA 1
ATOM 816 C C . ALA A 1 99 ? 25.988 5.327 2.109 1.00 19.65 99 ALA A C 1
ATOM 817 O O . ALA A 1 99 ? 25.396 5.628 3.111 1.00 19.88 99 ALA A O 1
ATOM 819 N N . HIS A 1 100 ? 25.691 5.812 0.916 1.00 19.22 100 HIS A N 1
ATOM 820 C CA . HIS A 1 100 ? 24.593 6.773 0.782 1.00 21.30 100 HIS A CA 1
ATOM 821 C C . HIS A 1 100 ? 23.282 6.059 0.802 1.00 20.42 100 HIS A C 1
ATOM 822 O O . HIS A 1 100 ? 23.100 5.095 0.063 1.00 21.18 100 HIS A O 1
ATOM 829 N N . LEU A 1 101 ? 22.359 6.542 1.623 1.00 19.57 101 LEU A N 1
ATOM 830 C CA . LEU A 1 101 ? 20.997 5.968 1.657 1.00 19.52 101 LEU A CA 1
ATOM 831 C C . LEU A 1 101 ? 20.142 6.655 0.620 1.00 22.49 101 LEU A C 1
ATOM 832 O O . LEU A 1 101 ? 20.022 7.906 0.627 1.00 20.97 101 LEU A O 1
ATOM 837 N N . LEU A 1 102 ? 19.565 5.871 -0.281 1.00 19.55 102 LEU A N 1
ATOM 838 C CA . LEU A 1 102 ? 18.798 6.415 -1.394 1.00 20.24 102 LEU A CA 1
ATOM 839 C C . LEU A 1 102 ? 17.399 5.773 -1.381 1.00 20.59 102 LEU A C 1
ATOM 840 O O . LEU A 1 102 ? 17.206 4.656 -1.911 1.00 19.89 102 LEU A O 1
ATOM 845 N N . ILE A 1 103 ? 16.427 6.516 -0.829 1.00 21.94 10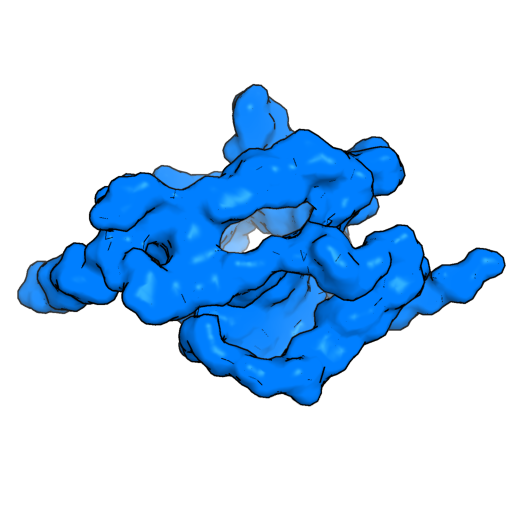3 ILE A N 1
ATOM 846 C CA . ILE A 1 103 ? 15.045 5.984 -0.815 1.00 25.61 103 ILE A CA 1
ATOM 847 C C . ILE A 1 103 ? 14.432 6.237 -2.181 1.00 28.86 103 ILE A C 1
ATOM 848 O O . ILE A 1 103 ? 14.523 7.385 -2.718 1.00 28.86 103 ILE A O 1
ATOM 853 N N . LEU A 1 104 ? 13.853 5.201 -2.753 1.00 30.44 104 LEU A N 1
ATOM 854 C CA . LEU A 1 104 ? 13.544 5.170 -4.200 1.00 33.31 104 LEU A CA 1
ATOM 855 C C . LEU A 1 104 ? 12.142 5.793 -4.308 1.00 35.51 104 LEU A C 1
ATOM 856 O O . LEU A 1 104 ? 11.500 5.974 -3.241 1.00 36.56 104 LEU A O 1
ATOM 861 N N . ARG A 1 105 ? 11.717 6.152 -5.543 1.00 36.31 105 ARG A N 1
ATOM 862 C CA . ARG A 1 105 ? 10.391 6.817 -5.799 1.00 35.82 105 ARG A CA 1
ATOM 863 C C . ARG A 1 105 ? 9.326 6.157 -4.933 1.00 38.26 105 ARG A C 1
ATOM 864 O O . ARG A 1 105 ? 8.521 6.842 -4.321 1.00 39.30 105 ARG A O 1
ATOM 872 N N . ASP A 1 106 ? 9.308 4.826 -4.993 1.00 40.80 106 ASP A N 1
ATOM 873 C CA . ASP A 1 106 ? 8.470 3.998 -4.144 1.00 42.18 106 ASP A CA 1
ATOM 874 C C . ASP A 1 106 ? 9.240 3.811 -2.811 1.00 41.27 106 ASP A C 1
ATOM 875 O O . ASP A 1 106 ? 10.329 3.212 -2.727 1.00 43.20 106 ASP A O 1
ATOM 880 N N . THR A 1 107 ? 8.672 4.355 -1.754 1.00 37.25 107 THR A N 1
ATOM 881 C CA . THR A 1 107 ? 9.230 4.294 -0.475 1.00 35.76 107 THR A CA 1
ATOM 882 C C . THR A 1 107 ? 9.241 2.811 0.100 1.00 32.92 107 THR A C 1
ATOM 883 O O . THR A 1 107 ? 9.601 2.609 1.177 1.00 36.20 107 THR A O 1
ATOM 887 N N . LYS A 1 108 ? 8.927 1.819 -0.710 1.00 28.51 108 LYS A N 1
ATOM 888 C CA . LYS A 1 108 ? 8.911 0.356 -0.338 1.00 29.48 108 LYS A CA 1
ATOM 889 C C . LYS A 1 108 ? 10.291 -0.272 -0.632 1.00 27.93 108 LYS A C 1
ATOM 890 O O . LYS A 1 108 ? 10.465 -1.501 -0.431 1.00 27.64 108 LYS A O 1
ATOM 896 N N . THR A 1 109 ? 11.211 0.503 -1.213 1.00 25.75 109 THR A N 1
ATOM 897 C CA . THR A 1 109 ? 12.494 -0.037 -1.688 1.00 24.42 109 THR A CA 1
ATOM 898 C C . THR A 1 109 ? 13.510 1.067 -1.376 1.00 26.66 109 THR A C 1
ATOM 899 O O . THR A 1 109 ? 13.156 2.271 -1.338 1.00 25.06 109 THR A O 1
ATOM 903 N N . TYR A 1 110 ? 14.760 0.715 -1.082 1.00 21.78 110 TYR A N 1
ATOM 904 C CA . TYR A 1 110 ? 15.743 1.796 -0.995 1.00 20.58 110 TYR A CA 1
ATOM 905 C C . TYR A 1 110 ? 17.062 1.173 -1.421 1.00 20.28 110 TYR A C 1
ATOM 906 O O . TYR A 1 110 ? 17.167 -0.088 -1.463 1.00 19.09 110 TYR A O 1
ATOM 915 N N . MET A 1 111 ? 18.088 1.976 -1.680 1.00 19.93 111 MET A N 1
ATOM 916 C CA . MET A 1 111 ? 19.387 1.436 -2.076 1.00 19.18 111 MET A CA 1
ATOM 917 C C . MET A 1 111 ? 20.443 1.998 -1.175 1.00 20.36 111 MET A C 1
ATOM 918 O O . MET A 1 111 ? 20.214 3.046 -0.522 1.00 21.78 111 MET A O 1
ATOM 923 N N . LEU A 1 112 ? 21.548 1.265 -1.041 1.00 19.33 112 LEU A N 1
ATOM 924 C CA . LEU A 1 112 ? 22.748 1.808 -0.355 1.00 20.05 112 LEU A CA 1
ATOM 925 C C . LEU A 1 112 ? 23.797 1.870 -1.443 1.00 22.42 112 LEU A C 1
ATOM 926 O O . LEU A 1 112 ? 24.114 0.834 -2.091 1.00 21.64 112 LEU A O 1
ATOM 931 N N . ALA A 1 113 ? 24.360 3.062 -1.672 1.00 20.11 113 ALA A N 1
ATOM 932 C CA . ALA A 1 113 ? 25.413 3.205 -2.598 1.00 20.09 113 ALA A CA 1
ATOM 933 C C . ALA A 1 113 ? 26.733 3.254 -1.827 1.00 22.08 113 ALA A C 1
ATOM 934 O O . ALA A 1 113 ? 26.997 4.194 -1.094 1.00 21.64 113 ALA A O 1
ATOM 936 N N . PHE A 1 114 ? 27.586 2.268 -2.061 1.00 22.21 114 PHE A N 1
ATOM 937 C CA . PHE A 1 114 ? 28.871 2.216 -1.384 1.00 23.50 114 PHE A CA 1
ATOM 938 C C . PHE A 1 114 ? 29.774 2.949 -2.353 1.00 24.62 114 PHE A C 1
ATOM 939 O O . PHE A 1 114 ? 30.503 2.302 -3.103 1.00 25.44 114 PHE A O 1
ATOM 947 N N . ASP A 1 115 ? 29.738 4.280 -2.333 1.00 25.01 115 ASP A N 1
ATOM 948 C CA . ASP A 1 115 ? 30.581 5.106 -3.296 1.00 27.15 115 ASP A CA 1
ATOM 949 C C . ASP A 1 115 ? 31.340 6.164 -2.521 1.00 30.16 115 ASP A C 1
ATOM 950 O O . ASP A 1 115 ? 31.501 7.296 -3.016 1.00 30.36 115 ASP A O 1
ATOM 955 N N . VAL A 1 116 ? 31.741 5.836 -1.300 1.00 31.78 116 VAL A N 1
ATOM 956 C CA . VAL A 1 116 ? 32.470 6.820 -0.444 1.00 36.71 116 VAL A CA 1
ATOM 957 C C . VAL A 1 116 ? 33.959 6.442 -0.385 1.00 39.79 116 VAL A C 1
ATOM 958 O O . VAL A 1 116 ? 34.784 7.300 -0.135 1.00 42.78 116 VAL A O 1
ATOM 962 N N . ASN A 1 117 ? 34.313 5.178 -0.643 1.00 41.85 117 ASN A N 1
ATOM 963 C CA . ASN A 1 117 ? 35.777 4.781 -0.599 1.00 44.69 117 ASN A CA 1
ATOM 964 C C . ASN A 1 117 ? 36.487 4.825 -1.985 1.00 44.14 117 ASN A C 1
ATOM 965 O O . ASN A 1 117 ? 36.071 5.599 -2.869 1.00 43.51 117 ASN A O 1
ATOM 970 N N . ASP A 1 118 ? 37.541 4.016 -2.171 1.00 45.07 118 ASP A N 1
ATOM 971 C CA . ASP A 1 118 ? 38.178 3.879 -3.506 1.00 46.23 118 ASP A CA 1
ATOM 972 C C . ASP A 1 118 ? 37.200 3.411 -4.567 1.00 45.55 118 ASP A C 1
ATOM 973 O O . ASP A 1 118 ? 36.425 2.450 -4.353 1.00 43.74 118 ASP A O 1
ATOM 978 N N . GLU A 1 119 ? 37.282 4.074 -5.719 1.00 43.07 119 GLU A N 1
ATOM 979 C CA . GLU A 1 119 ? 36.389 3.864 -6.842 1.00 43.62 119 GLU A CA 1
ATOM 980 C C . GLU A 1 119 ? 36.383 2.421 -7.383 1.00 43.79 119 GLU A C 1
ATOM 981 O O . GLU A 1 119 ? 35.365 1.931 -7.922 1.00 40.66 119 GLU A O 1
ATOM 987 N N . LYS A 1 120 ? 37.515 1.729 -7.222 1.00 43.53 120 LYS A N 1
ATOM 988 C CA . LYS A 1 120 ? 37.612 0.336 -7.676 1.00 44.46 120 LYS A CA 1
ATOM 989 C C . LYS A 1 120 ? 36.790 -0.601 -6.776 1.00 43.56 120 LYS A C 1
ATOM 990 O O . LYS A 1 120 ? 36.526 -1.740 -7.163 1.00 42.41 120 LYS A O 1
ATOM 996 N N . ASN A 1 121 ? 36.441 -0.116 -5.581 1.00 41.70 121 ASN A N 1
ATOM 997 C CA . ASN A 1 121 ? 35.594 -0.880 -4.645 1.00 41.10 121 ASN A CA 1
ATOM 998 C C . ASN A 1 121 ? 34.123 -0.485 -4.577 1.00 39.07 121 ASN A C 1
ATOM 999 O O . ASN A 1 121 ? 33.424 -1.027 -3.752 1.00 41.09 121 ASN A O 1
ATOM 1004 N N . TRP A 1 122 ? 33.657 0.422 -5.419 1.00 35.68 122 TRP A N 1
ATOM 1005 C CA . TRP A 1 122 ? 32.270 0.914 -5.293 1.00 33.10 122 TRP A CA 1
ATOM 1006 C C . TRP A 1 122 ? 31.266 -0.193 -5.598 1.00 30.31 122 TRP A C 1
ATOM 1007 O O . TRP A 1 122 ? 31.573 -1.111 -6.354 1.00 31.33 122 TRP A O 1
ATOM 1018 N N . GLY A 1 123 ? 30.048 -0.080 -5.050 1.00 26.90 123 GLY A N 1
ATOM 1019 C CA . GLY A 1 123 ? 29.032 -1.091 -5.336 1.00 25.21 123 GLY A CA 1
ATOM 1020 C C . GLY A 1 123 ? 27.695 -0.545 -4.865 1.00 24.69 123 GLY A C 1
ATOM 1021 O O . GLY A 1 123 ? 27.665 0.607 -4.410 1.00 22.31 123 GLY A O 1
ATOM 1022 N N . LEU A 1 124 ? 26.608 -1.277 -5.096 1.00 22.19 124 LEU A N 1
ATOM 1023 C CA . LEU A 1 124 ? 25.254 -0.802 -4.823 1.00 21.57 124 LEU A CA 1
ATOM 1024 C C . LEU A 1 124 ? 24.482 -2.049 -4.339 1.00 20.92 124 LEU A C 1
ATOM 1025 O O . LEU A 1 124 ? 24.682 -3.138 -4.906 1.00 23.14 124 LEU A O 1
ATOM 1030 N N . SER A 1 125 ? 23.652 -1.872 -3.311 1.00 19.90 125 SER A N 1
ATOM 1031 C CA . SER A 1 125 ? 22.762 -2.883 -2.796 1.00 21.19 125 SER A CA 1
ATOM 1032 C C . SER A 1 125 ? 21.370 -2.329 -2.786 1.00 21.09 125 SER A C 1
ATOM 1033 O O . SER A 1 125 ? 21.171 -1.080 -2.616 1.00 20.87 125 SER A O 1
ATOM 1036 N N . VAL A 1 126 ? 20.372 -3.202 -2.913 1.00 17.99 126 VAL A N 1
ATOM 1037 C CA . VAL A 1 126 ? 19.012 -2.780 -2.912 1.00 19.35 126 VAL A CA 1
ATOM 1038 C C . VAL A 1 126 ? 18.179 -3.687 -1.980 1.00 19.82 126 VAL A C 1
ATOM 1039 O O . VAL A 1 126 ? 18.470 -4.912 -1.775 1.00 19.70 126 VAL A O 1
ATOM 1043 N N . TYR A 1 127 ? 17.213 -3.040 -1.351 1.00 19.14 127 TYR A N 1
ATOM 1044 C CA . TYR A 1 127 ? 16.392 -3.617 -0.256 1.00 18.93 127 TYR A CA 1
ATOM 1045 C C . TYR A 1 127 ? 14.930 -3.328 -0.543 1.00 19.99 127 TYR A C 1
ATOM 1046 O O . TYR A 1 127 ? 14.624 -2.272 -1.158 1.00 21.01 127 TYR A O 1
ATOM 1055 N N . ALA A 1 128 ? 14.005 -4.155 -0.037 1.00 19.19 128 ALA A N 1
ATOM 1056 C CA . ALA A 1 128 ? 12.579 -3.886 -0.235 1.00 18.51 128 ALA A CA 1
ATOM 1057 C C . ALA A 1 128 ? 11.789 -4.311 0.966 1.00 22.84 128 ALA A C 1
ATOM 1058 O O . ALA A 1 128 ? 12.318 -5.097 1.774 1.00 19.27 128 ALA A O 1
ATOM 1060 N N . ASP A 1 129 ? 10.504 -3.926 1.050 1.00 20.80 129 ASP A N 1
ATOM 1061 C CA . ASP A 1 129 ? 9.760 -4.292 2.243 1.00 23.05 129 ASP A CA 1
ATOM 1062 C C . ASP A 1 129 ? 9.127 -5.703 2.113 1.00 23.73 129 ASP A C 1
ATOM 1063 O O . ASP A 1 129 ? 8.475 -6.152 3.043 1.00 24.82 129 ASP A O 1
ATOM 1068 N N . LYS A 1 130 ? 9.388 -6.346 0.979 1.00 24.58 130 LYS A N 1
ATOM 1069 C CA . LYS A 1 130 ? 8.993 -7.783 0.719 1.00 25.75 130 LYS A CA 1
ATOM 1070 C 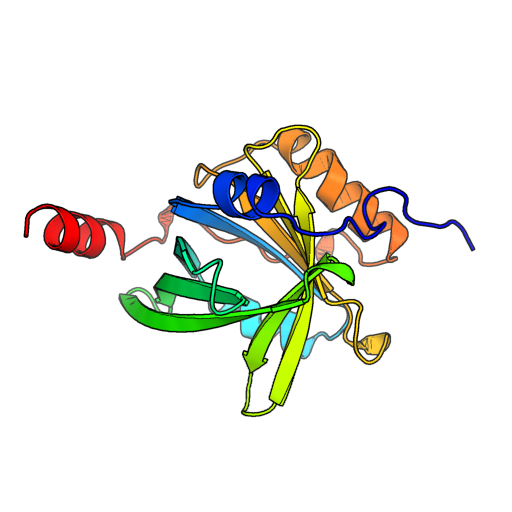C . LYS A 1 130 ? 10.161 -8.514 0.107 1.00 27.88 130 LYS A C 1
ATOM 1071 O O . LYS A 1 130 ? 10.983 -7.913 -0.608 1.00 27.14 130 LYS A O 1
ATOM 1077 N N . PRO A 1 131 ? 10.200 -9.873 0.247 1.00 28.36 131 PRO A N 1
ATOM 1078 C CA . PRO A 1 131 ? 11.378 -10.610 -0.202 1.00 30.12 131 PRO A CA 1
ATOM 1079 C C . PRO A 1 131 ? 11.506 -10.769 -1.679 1.00 32.29 131 PRO A C 1
ATOM 1080 O O . PRO A 1 131 ? 12.606 -11.155 -2.157 1.00 34.05 131 PRO A O 1
ATOM 1084 N N . GLU A 1 132 ? 10.390 -10.575 -2.380 1.00 33.60 132 GLU A N 1
ATOM 1085 C CA . GLU A 1 132 ? 10.356 -10.632 -3.795 1.00 38.03 132 GLU A CA 1
ATOM 1086 C C . GLU A 1 132 ? 9.906 -9.343 -4.459 1.00 37.46 132 GLU A C 1
ATOM 1087 O O . GLU A 1 132 ? 9.085 -8.593 -3.933 1.00 37.36 132 GLU A O 1
ATOM 1093 N N . THR A 1 133 ? 10.470 -9.109 -5.626 1.00 38.56 133 THR A N 1
ATOM 1094 C CA . THR A 1 133 ? 10.259 -7.858 -6.317 1.00 41.05 133 THR A CA 1
ATOM 1095 C C . THR A 1 133 ? 10.086 -8.167 -7.785 1.00 43.24 133 THR A C 1
ATOM 1096 O O . THR A 1 133 ? 10.462 -9.254 -8.282 1.00 45.55 133 THR A O 1
ATOM 1100 N N . THR A 1 134 ? 9.598 -7.184 -8.503 1.00 45.96 134 THR A N 1
ATOM 1101 C CA . THR A 1 134 ? 9.580 -7.278 -9.962 1.00 47.77 134 THR A CA 1
ATOM 1102 C C . THR A 1 134 ? 10.778 -6.530 -10.578 1.00 48.70 134 THR A C 1
ATOM 1103 O O . THR A 1 134 ? 11.413 -5.698 -9.908 1.00 47.27 134 THR A O 1
ATOM 1107 N N . LYS A 1 135 ? 11.075 -6.831 -11.849 1.00 49.40 135 LYS A N 1
ATOM 1108 C CA . LYS A 1 135 ? 12.177 -6.172 -12.569 1.00 49.87 135 LYS A CA 1
ATOM 1109 C C . LYS A 1 135 ? 11.924 -4.666 -12.613 1.00 48.55 135 LYS A C 1
ATOM 1110 O O . LYS A 1 135 ? 12.870 -3.837 -12.561 1.00 49.05 135 LYS A O 1
ATOM 1116 N N . GLU A 1 136 ? 10.645 -4.319 -12.670 1.00 47.10 136 GLU A N 1
ATOM 1117 C CA . GLU A 1 136 ? 10.221 -2.930 -12.671 1.00 45.35 136 GLU A CA 1
ATOM 1118 C C . GLU A 1 136 ? 10.490 -2.222 -11.324 1.00 42.72 136 GLU A C 1
ATOM 1119 O O . GLU A 1 136 ? 10.876 -1.035 -11.293 1.00 40.31 136 GLU A O 1
ATOM 1125 N N . GLN A 1 137 ? 10.319 -2.940 -10.201 1.00 38.27 137 GLN A N 1
ATOM 1126 C CA . GLN A 1 137 ? 10.564 -2.340 -8.910 1.00 35.33 137 GLN A CA 1
ATOM 1127 C C . GLN A 1 137 ? 12.075 -2.032 -8.859 1.00 32.87 137 GLN A C 1
ATOM 1128 O O . GLN A 1 137 ? 12.475 -1.129 -8.129 1.00 32.86 137 GLN A O 1
ATOM 1134 N N . LEU A 1 138 ? 12.885 -2.742 -9.657 1.00 29.97 138 LEU A N 1
ATOM 1135 C CA . LEU A 1 138 ? 14.372 -2.580 -9.611 1.00 28.86 138 LEU A CA 1
ATOM 1136 C C . LEU A 1 138 ? 14.907 -1.637 -10.689 1.00 28.62 138 LEU A C 1
ATOM 1137 O O . LEU A 1 138 ? 16.116 -1.554 -10.898 1.00 27.91 138 LEU A O 1
ATOM 1142 N N . GLY A 1 139 ? 13.994 -0.972 -11.390 1.00 29.39 139 GLY A N 1
ATOM 1143 C CA . GLY A 1 139 ? 14.392 -0.011 -12.471 1.00 28.43 139 GLY A CA 1
ATOM 1144 C C . GLY A 1 139 ? 15.485 0.979 -12.033 1.00 26.91 139 GLY A C 1
ATOM 1145 O O . GLY A 1 139 ? 16.498 1.086 -12.723 1.00 27.57 139 GLY A O 1
ATOM 1146 N N . GLU A 1 140 ? 15.311 1.622 -10.868 1.00 26.89 140 GLU A N 1
ATOM 1147 C CA . GLU A 1 140 ? 16.276 2.650 -10.397 1.00 27.56 140 GLU A CA 1
ATOM 1148 C C . GLU A 1 140 ? 17.633 1.998 -10.084 1.00 26.03 140 GLU A C 1
ATOM 1149 O O . GLU A 1 140 ? 18.715 2.563 -10.386 1.00 26.48 140 GLU A O 1
ATOM 1155 N N . PHE A 1 141 ? 17.570 0.799 -9.488 1.00 24.32 141 PHE A N 1
ATOM 1156 C CA . PHE A 1 141 ? 18.788 0.027 -9.218 1.00 23.66 141 PHE A CA 1
ATOM 1157 C C . PHE A 1 141 ? 19.510 -0.282 -10.529 1.00 23.36 141 PHE A C 1
ATOM 1158 O O . PHE A 1 141 ? 20.730 -0.046 -10.653 1.00 23.33 141 PHE A O 1
ATOM 1166 N N . TYR A 1 142 ? 18.810 -0.836 -11.500 1.00 24.03 142 TYR A N 1
ATOM 1167 C CA . TYR A 1 142 ? 19.510 -1.147 -12.783 1.00 24.49 142 TYR A CA 1
ATOM 1168 C C . TYR A 1 142 ? 20.018 0.078 -13.535 1.00 26.02 142 TYR A C 1
ATOM 1169 O O . TYR A 1 142 ? 21.085 0.037 -14.151 1.00 25.16 142 TYR A O 1
ATOM 1178 N N . GLU A 1 143 ? 19.293 1.187 -13.425 1.00 28.08 143 GLU A N 1
ATOM 1179 C CA . GLU A 1 143 ? 19.780 2.457 -14.046 1.00 29.39 143 GLU A CA 1
ATOM 1180 C C . GLU A 1 143 ? 21.044 2.930 -13.398 1.00 27.86 143 GLU A C 1
ATOM 1181 O O . GLU A 1 143 ? 22.001 3.348 -14.090 1.00 27.73 143 GLU A O 1
ATOM 1187 N N . ALA A 1 144 ? 21.061 2.898 -12.075 1.00 26.08 144 ALA A N 1
ATOM 1188 C CA . ALA A 1 144 ? 22.277 3.273 -11.350 1.00 25.69 144 ALA A CA 1
ATOM 1189 C C . ALA A 1 144 ? 23.473 2.375 -11.649 1.00 26.84 144 ALA A C 1
ATOM 1190 O O . ALA A 1 144 ? 24.676 2.841 -11.712 1.00 25.74 144 ALA A O 1
ATOM 1192 N N . LEU A 1 145 ? 23.220 1.061 -11.754 1.00 25.89 145 LEU A N 1
ATOM 1193 C CA . LEU A 1 145 ? 24.333 0.160 -12.148 1.00 25.78 145 LEU A CA 1
ATOM 1194 C C . LEU A 1 145 ? 24.882 0.502 -13.535 1.00 25.63 145 LEU A C 1
ATOM 1195 O O . LEU A 1 145 ? 26.118 0.563 -13.746 1.00 28.13 145 LEU A O 1
ATOM 1200 N N . ASP A 1 146 ? 23.973 0.811 -14.461 1.00 26.75 146 ASP A N 1
ATOM 1201 C CA . ASP A 1 146 ? 24.371 1.116 -15.812 1.00 31.33 146 ASP A CA 1
ATOM 1202 C C . ASP A 1 146 ? 25.234 2.389 -15.748 1.00 29.93 146 ASP A C 1
ATOM 1203 O O . ASP A 1 146 ? 26.333 2.471 -16.290 1.00 30.10 146 ASP A O 1
ATOM 1208 N N . CYS A 1 147 ? 24.758 3.362 -14.991 1.00 30.21 147 CYS A N 1
ATOM 1209 C CA . CYS A 1 147 ? 25.503 4.616 -14.847 1.00 29.82 147 CYS A CA 1
ATOM 1210 C C . CYS A 1 147 ? 26.865 4.416 -14.142 1.00 30.20 147 CYS A C 1
ATOM 1211 O O . CYS A 1 147 ? 27.828 5.119 -14.444 1.00 31.42 147 CYS A O 1
ATOM 1214 N N . LEU A 1 148 ? 26.967 3.496 -13.178 1.00 29.11 148 LEU A N 1
ATOM 1215 C CA . LEU A 1 148 ? 28.233 3.155 -12.508 1.00 28.86 148 LEU A CA 1
ATOM 1216 C C . LEU A 1 148 ? 29.150 2.212 -13.372 1.00 28.25 148 LEU A C 1
ATOM 1217 O O . LEU A 1 148 ? 30.293 1.899 -12.942 1.00 28.07 148 LEU A O 1
ATOM 1222 N N . ARG A 1 149 ? 28.601 1.784 -14.527 1.00 27.67 149 ARG A N 1
ATOM 1223 C CA . ARG A 1 149 ? 29.223 0.904 -15.518 1.00 29.93 149 ARG A CA 1
ATOM 1224 C C . ARG A 1 149 ? 29.537 -0.447 -14.849 1.00 30.96 149 ARG A C 1
ATOM 1225 O O . ARG A 1 149 ? 30.613 -0.996 -15.049 1.00 31.06 149 ARG A O 1
ATOM 1233 N N . ILE A 1 150 ? 28.619 -0.941 -14.018 1.00 29.71 150 ILE A N 1
ATOM 1234 C CA . ILE A 1 150 ? 28.702 -2.295 -13.424 1.00 29.48 150 ILE A CA 1
ATOM 1235 C C . ILE A 1 150 ? 27.690 -3.128 -14.197 1.00 30.48 150 ILE A C 1
ATOM 1236 O O . ILE A 1 150 ? 26.492 -2.834 -14.209 1.00 28.63 150 ILE A O 1
ATOM 1241 N N . PRO A 1 151 ? 28.151 -4.195 -14.870 1.00 31.61 151 PRO A N 1
ATOM 1242 C CA . PRO A 1 151 ? 27.214 -4.885 -15.736 1.00 33.53 151 PRO A CA 1
ATOM 1243 C C . PRO A 1 151 ? 26.139 -5.613 -14.963 1.00 32.51 151 PRO A C 1
ATOM 1244 O O . PRO A 1 151 ? 26.433 -6.108 -13.868 1.00 32.55 151 PRO A O 1
ATOM 1248 N N . LYS A 1 152 ? 24.948 -5.744 -15.543 1.00 34.36 152 LYS A N 1
ATOM 1249 C CA . LYS A 1 152 ? 23.878 -6.567 -14.919 1.00 36.61 152 LYS A CA 1
ATOM 1250 C C . LYS A 1 152 ? 24.284 -7.991 -14.534 1.00 37.81 152 LYS A C 1
ATOM 1251 O O . LYS A 1 152 ? 23.789 -8.540 -13.537 1.00 35.35 152 LYS A O 1
ATOM 1257 N N . SER A 1 153 ? 25.211 -8.566 -15.316 1.00 38.09 153 SER A N 1
ATOM 1258 C CA . SER A 1 153 ? 25.691 -9.932 -15.114 1.00 38.11 153 SER A CA 1
ATOM 1259 C C . SER A 1 153 ? 26.536 -10.074 -13.843 1.00 38.05 153 SER A C 1
ATOM 1260 O O . SER A 1 153 ? 26.829 -11.194 -13.376 1.00 36.82 153 SER A O 1
ATOM 1263 N N . ASP A 1 154 ? 26.938 -8.956 -13.254 1.00 33.49 154 ASP A N 1
ATOM 1264 C CA . ASP A 1 154 ? 27.614 -9.032 -11.958 1.00 31.95 154 ASP A CA 1
ATOM 1265 C C . ASP A 1 154 ? 26.725 -8.968 -10.710 1.00 28.89 154 ASP A C 1
ATOM 1266 O O . ASP A 1 154 ? 27.251 -9.119 -9.573 1.00 28.81 154 ASP A O 1
ATOM 1271 N N . VAL A 1 155 ? 25.417 -8.810 -10.911 1.00 27.95 155 VAL A N 1
ATOM 1272 C CA . VAL A 1 155 ? 24.507 -8.677 -9.802 1.00 27.22 155 VAL A CA 1
ATOM 1273 C C . VAL A 1 155 ? 24.379 -10.048 -9.125 1.00 28.29 155 VAL A C 1
ATOM 1274 O O . VAL A 1 155 ? 24.250 -11.100 -9.834 1.00 25.68 155 VAL A O 1
ATOM 1278 N N . VAL A 1 156 ? 24.420 -10.034 -7.789 1.00 25.50 156 VAL A N 1
ATOM 1279 C CA . VAL A 1 156 ? 24.139 -11.229 -6.977 1.00 27.60 156 VAL A CA 1
ATOM 1280 C C . VAL A 1 156 ? 22.835 -11.051 -6.274 1.00 27.16 156 VAL A C 1
ATOM 1281 O O . VAL A 1 156 ? 22.625 -10.013 -5.589 1.00 27.10 156 VAL A O 1
ATOM 1285 N N . TYR A 1 157 ? 21.902 -11.977 -6.492 1.00 26.61 157 TYR A N 1
ATOM 1286 C CA . TYR A 1 157 ? 20.624 -11.905 -5.873 1.00 26.72 157 TYR A CA 1
ATOM 1287 C C . TYR A 1 157 ? 20.514 -12.903 -4.746 1.00 26.45 157 TYR A C 1
ATOM 1288 O O . TYR A 1 157 ? 21.001 -14.079 -4.894 1.00 24.39 157 TYR A O 1
ATOM 1297 N N . THR A 1 158 ? 19.741 -12.504 -3.744 1.00 24.08 158 THR A N 1
ATOM 1298 C CA . THR A 1 158 ? 19.316 -13.447 -2.712 1.00 25.76 158 THR A CA 1
ATOM 1299 C C . THR A 1 158 ? 18.200 -14.337 -3.317 1.00 23.98 158 THR A C 1
ATOM 1300 O O . THR A 1 158 ? 17.429 -13.953 -4.234 1.00 25.29 158 THR A O 1
ATOM 1304 N N . ASP A 1 159 ? 18.085 -15.531 -2.725 1.00 25.13 159 ASP A N 1
ATOM 1305 C CA . ASP A 1 159 ? 16.987 -16.457 -3.111 1.00 25.08 159 ASP A CA 1
ATOM 1306 C C . ASP A 1 159 ? 16.095 -16.787 -1.923 1.00 24.03 159 ASP A C 1
ATOM 1307 O O . ASP A 1 159 ? 16.510 -17.545 -1.060 1.00 24.83 159 ASP A O 1
ATOM 1312 N N . TRP A 1 160 ? 14.897 -16.181 -1.872 1.00 23.25 160 TRP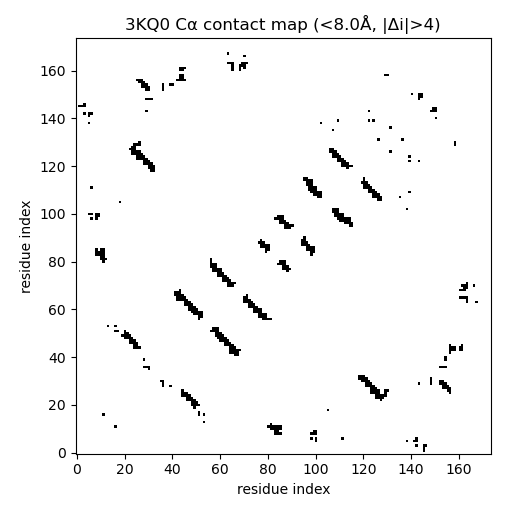 A N 1
ATOM 1313 C CA . TRP A 1 160 ? 14.038 -16.255 -0.741 1.00 24.20 160 TRP A CA 1
ATOM 1314 C C . TRP A 1 160 ? 13.653 -17.731 -0.411 1.00 23.91 160 TRP A C 1
ATOM 1315 O O . TRP A 1 160 ? 13.319 -18.032 0.721 1.00 23.36 160 TRP A O 1
ATOM 1326 N N . LYS A 1 161 ? 13.650 -18.573 -1.425 1.00 25.02 161 LYS A N 1
ATOM 1327 C CA . LYS A 1 161 ? 13.252 -19.987 -1.225 1.00 26.14 161 LYS A CA 1
ATOM 1328 C C . LYS A 1 161 ? 14.252 -20.641 -0.349 1.00 26.50 161 LYS A C 1
ATOM 1329 O O . LYS A 1 161 ? 13.971 -21.755 0.181 1.00 27.06 161 LYS A O 1
ATOM 1335 N N . LYS A 1 162 ? 15.471 -20.093 -0.303 1.00 22.04 162 LYS A N 1
ATOM 1336 C CA . LYS A 1 162 ? 16.504 -20.631 0.592 1.00 23.85 162 LYS A CA 1
ATOM 1337 C C . LYS A 1 162 ? 16.445 -20.165 2.015 1.00 23.11 162 LYS A C 1
ATOM 1338 O O . LYS A 1 162 ? 17.160 -20.702 2.891 1.00 24.34 162 LYS A O 1
ATOM 1344 N N . ASP A 1 163 ? 15.575 -19.194 2.352 1.00 24.52 163 ASP A N 1
ATOM 1345 C CA . ASP A 1 163 ? 15.556 -18.704 3.758 1.00 22.14 163 ASP A CA 1
ATOM 1346 C C . ASP A 1 163 ? 15.389 -19.802 4.807 1.00 24.72 163 ASP A C 1
ATOM 1347 O O . ASP A 1 163 ? 14.440 -20.669 4.701 1.00 22.58 163 ASP A O 1
ATOM 1352 N N . LYS A 1 164 ? 16.156 -19.642 5.875 1.00 21.32 164 LYS A N 1
ATOM 1353 C CA . LYS A 1 164 ? 16.055 -20.466 7.074 1.00 22.96 164 LYS A CA 1
ATOM 1354 C C . LYS A 1 164 ? 15.705 -19.731 8.294 1.00 22.64 164 LYS A C 1
ATOM 1355 O O . LYS A 1 164 ? 15.611 -20.330 9.345 1.00 20.39 164 LYS A O 1
ATOM 1361 N N . CYS A 1 165 ? 15.503 -18.379 8.229 1.00 18.86 165 CYS A N 1
ATOM 1362 C CA . CYS A 1 165 ? 15.378 -17.640 9.465 1.00 20.60 165 CYS A CA 1
ATOM 1363 C C . CYS A 1 165 ? 13.924 -17.319 9.807 1.00 19.14 165 CYS A C 1
ATOM 1364 O O . CYS A 1 165 ? 13.619 -16.945 10.956 1.00 19.44 165 CYS A O 1
ATOM 1367 N N . GLU A 1 166 ? 12.988 -17.524 8.855 1.00 20.96 166 GLU A N 1
ATOM 1368 C CA . GLU A 1 166 ? 11.571 -17.298 9.223 1.00 24.64 166 GLU A CA 1
ATOM 1369 C C . GLU A 1 166 ? 11.103 -18.065 10.502 1.00 25.91 166 GLU A C 1
ATOM 1370 O O . GLU A 1 166 ? 10.423 -17.498 11.390 1.00 26.72 166 GLU A O 1
ATOM 1376 N N . PRO A 1 167 ? 11.563 -19.307 10.679 1.00 27.40 167 PRO A N 1
ATOM 1377 C CA . PRO A 1 167 ? 11.190 -20.022 11.890 1.00 29.15 167 PRO A CA 1
ATOM 1378 C C . PRO A 1 167 ? 11.660 -19.366 13.173 1.00 30.46 167 PRO A C 1
ATOM 1379 O O . PRO A 1 167 ? 10.864 -19.312 14.160 1.00 29.96 167 PRO A O 1
ATOM 1383 N N . LEU A 1 168 ? 12.915 -18.873 13.192 1.00 29.64 168 LEU A N 1
ATOM 1384 C CA . LEU A 1 168 ? 13.487 -18.146 14.326 1.00 31.15 168 LEU A CA 1
ATOM 1385 C C . LEU A 1 168 ? 12.711 -16.828 14.567 1.00 33.18 168 LEU A C 1
ATOM 1386 O O . LEU A 1 168 ? 12.232 -16.574 15.674 1.00 33.16 168 LEU A O 1
ATOM 1391 N N . GLU A 1 169 ? 12.468 -16.059 13.488 1.00 33.01 169 GLU A N 1
ATOM 1392 C CA . GLU A 1 169 ? 11.860 -14.753 13.606 1.00 35.14 169 GLU A CA 1
ATOM 1393 C C . GLU A 1 169 ? 10.493 -14.985 14.222 1.00 35.65 169 GLU A C 1
ATOM 1394 O O . GLU A 1 169 ? 10.007 -14.215 15.095 1.00 34.85 169 GLU A O 1
ATOM 1400 N N . LYS A 1 170 ? 9.865 -16.043 13.769 1.00 37.07 170 LYS A N 1
ATOM 1401 C CA . LYS A 1 170 ? 8.549 -16.328 14.258 1.00 40.39 170 LYS A CA 1
ATOM 1402 C C . LYS A 1 170 ? 8.527 -16.574 15.789 1.00 41.50 170 LYS A C 1
ATOM 1403 O O . LYS A 1 170 ? 7.599 -16.135 16.473 1.00 43.86 170 LYS A O 1
ATOM 1409 N N . GLN A 1 171 ? 9.513 -17.306 16.305 1.00 43.23 171 GLN A N 1
ATOM 1410 C CA . GLN A 1 171 ? 9.659 -17.622 17.738 1.00 42.80 171 GLN A CA 1
ATOM 1411 C C . GLN A 1 171 ? 10.038 -16.327 18.464 1.00 43.58 171 GLN A C 1
ATOM 1412 O O . GLN A 1 171 ? 9.471 -16.046 19.499 1.00 43.07 171 GLN A O 1
ATOM 1418 N N . HIS A 1 172 ? 11.030 -15.558 17.961 1.00 43.64 172 HIS A N 1
ATOM 1419 C CA . HIS A 1 172 ? 11.380 -14.257 18.558 1.00 45.78 172 HIS A CA 1
ATOM 1420 C C . HIS A 1 172 ? 10.126 -13.386 18.767 1.00 48.64 172 HIS A C 1
ATOM 1421 O O . HIS A 1 172 ? 10.002 -12.674 19.790 1.00 48.21 172 HIS A O 1
ATOM 1428 N N . GLU A 1 173 ? 9.219 -13.418 17.783 1.00 51.46 173 GLU A N 1
ATOM 1429 C CA . GLU A 1 173 ? 7.918 -12.685 17.849 1.00 55.18 173 GLU A CA 1
ATOM 1430 C C . GLU A 1 173 ? 6.910 -13.326 18.863 1.00 57.42 173 GLU A C 1
ATOM 1431 O O . GLU A 1 173 ? 6.240 -12.581 19.590 1.00 57.32 173 GLU A O 1
ATOM 1437 N N . LYS A 1 174 ? 6.834 -14.665 18.962 1.00 59.76 174 LYS A N 1
ATOM 1438 C CA . LYS A 1 174 ? 5.932 -15.299 19.989 1.00 62.26 174 LYS A CA 1
ATOM 1439 C C . LYS A 1 174 ? 6.329 -15.017 21.479 1.00 63.56 174 LYS A C 1
ATOM 1440 O O . LYS A 1 174 ? 5.551 -15.271 22.401 1.00 64.14 174 LYS A O 1
ATOM 1446 N N . GLU A 1 175 ? 7.532 -14.459 21.677 1.00 65.30 175 GLU A N 1
ATOM 1447 C CA . GLU A 1 175 ? 8.170 -14.238 23.002 1.00 66.40 175 GLU A CA 1
ATOM 1448 C C . GLU A 1 175 ? 8.184 -12.780 23.501 1.00 66.71 175 GLU A C 1
ATOM 1449 O O . GLU A 1 175 ? 8.151 -11.828 22.704 1.00 67.08 175 GLU A O 1
#

Foldseek 3Di:
DDDQPQQDFDFADPVNLVLQAFKKWWWKKFWLDLVVLVVVQQWQIKMWGWDDDRVQQKIKIWMWTAGPLATDTDIDIWHHPRRRQWIWDQDVNRIFIWHWGQDPPSQKIKTWRPPDDLSTTMMTMMGVDRDDDVVVCVSVQSNCVNSVGDPVRMHTHDPVSDHCPVVVVVVVVD

Secondary structure (DSSP, 8-state):
----GGG------HHHHHHH-EEEEEEEEEESSHHHHHHHTTEEEEEEEEEEETTTTEEEEEEEEEETTEEEEEEEEEEEETTTTEEEEEETTEEEEEEEEE-SSTTEEEEEE-SS-GGG-EEEEEESSS---TTTTHHHHHHHHHHT--GGG-EE--GGG---HHHHHHHHH-